Protein AF-A0AAT9RSD8-F1 (afdb_monomer)

Structure (mmCIF, N/CA/C/O backbone):
data_AF-A0AAT9RSD8-F1
#
_entry.id   AF-A0AAT9RSD8-F1
#
loop_
_atom_site.group_PDB
_atom_site.id
_atom_site.type_symbol
_atom_site.label_atom_id
_atom_site.label_alt_id
_atom_site.label_comp_id
_atom_site.label_asym_id
_atom_site.label_entity_id
_atom_site.label_seq_id
_atom_site.pdbx_PDB_ins_code
_atom_site.Cartn_x
_atom_site.Cartn_y
_atom_site.Cartn_z
_atom_site.occupancy
_atom_site.B_iso_or_equiv
_atom_site.auth_seq_id
_atom_site.auth_comp_id
_atom_site.auth_asym_id
_atom_site.auth_atom_id
_atom_site.pdbx_PDB_model_num
ATOM 1 N N . MET A 1 1 ? -14.143 -3.773 22.074 1.00 64.69 1 MET A N 1
ATOM 2 C CA . MET A 1 1 ? -13.505 -2.520 21.601 1.00 64.69 1 MET A CA 1
ATOM 3 C C . MET A 1 1 ? -12.164 -2.770 20.902 1.00 64.69 1 MET A C 1
ATOM 5 O O . MET A 1 1 ? -12.049 -2.360 19.757 1.00 64.69 1 MET A O 1
ATOM 9 N N . ILE A 1 2 ? -11.208 -3.502 21.495 1.00 84.38 2 ILE A N 1
ATOM 10 C CA . ILE A 1 2 ? -9.907 -3.825 20.857 1.00 84.38 2 ILE A CA 1
ATOM 11 C C . ILE A 1 2 ? -10.029 -4.531 19.495 1.00 84.38 2 ILE A C 1
ATOM 13 O O . ILE A 1 2 ? -9.330 -4.168 18.555 1.00 84.38 2 ILE A O 1
ATOM 17 N N . THR A 1 3 ? -10.947 -5.491 19.350 1.00 90.12 3 THR A N 1
ATOM 18 C CA . THR A 1 3 ? -11.070 -6.291 18.119 1.00 90.12 3 THR A CA 1
ATOM 19 C C . THR A 1 3 ? -11.391 -5.442 16.888 1.00 90.12 3 THR A C 1
ATOM 21 O O . THR A 1 3 ? -10.788 -5.629 15.839 1.00 90.12 3 THR A O 1
ATOM 24 N N . VAL A 1 4 ? -12.299 -4.468 17.015 1.00 89.94 4 VAL A N 1
ATOM 25 C CA . VAL A 1 4 ? -12.714 -3.603 15.896 1.00 89.94 4 VAL A CA 1
ATOM 26 C C . VAL A 1 4 ? -11.583 -2.666 15.478 1.00 89.94 4 VAL A C 1
ATOM 28 O O . VAL A 1 4 ? -11.354 -2.484 14.288 1.00 89.94 4 VAL A O 1
ATOM 31 N N . GLN A 1 5 ? -10.836 -2.116 16.440 1.00 88.00 5 GLN A N 1
ATOM 32 C CA . GLN A 1 5 ? -9.678 -1.270 16.144 1.00 88.00 5 GLN A CA 1
ATOM 33 C C . GLN A 1 5 ? -8.594 -2.052 15.405 1.00 88.00 5 GLN A C 1
ATOM 35 O O . GLN A 1 5 ? -8.034 -1.550 14.438 1.00 88.00 5 GLN A O 1
ATOM 40 N N . LEU A 1 6 ? -8.335 -3.290 15.828 1.00 92.56 6 LEU A N 1
ATOM 41 C CA . LEU A 1 6 ? -7.336 -4.155 15.209 1.00 92.56 6 LEU A CA 1
ATOM 42 C C . LEU A 1 6 ? -7.747 -4.538 13.779 1.00 92.56 6 LEU A C 1
ATOM 44 O O . LEU A 1 6 ? -6.941 -4.424 12.860 1.00 92.56 6 LEU A O 1
ATOM 48 N N . LEU A 1 7 ? -9.021 -4.889 13.567 1.00 93.94 7 LEU A N 1
ATOM 49 C CA . LEU A 1 7 ? -9.577 -5.139 12.232 1.00 93.94 7 LEU A CA 1
ATOM 50 C C . LEU A 1 7 ? -9.509 -3.896 11.333 1.00 93.94 7 LEU A C 1
ATOM 52 O O . LEU A 1 7 ? -9.149 -4.017 10.166 1.00 93.94 7 LEU A O 1
ATOM 56 N N . ALA A 1 8 ? -9.797 -2.706 11.864 1.00 91.31 8 ALA A N 1
ATOM 57 C CA . ALA A 1 8 ? -9.697 -1.456 11.111 1.00 91.31 8 ALA A CA 1
ATOM 58 C C . ALA A 1 8 ? -8.245 -1.126 10.727 1.00 91.31 8 ALA A C 1
ATOM 60 O O . ALA A 1 8 ? -7.991 -0.688 9.608 1.00 91.31 8 ALA A O 1
ATOM 61 N N . LEU A 1 9 ? -7.285 -1.383 11.620 1.00 92.62 9 LEU A N 1
ATOM 62 C CA . LEU A 1 9 ? -5.855 -1.190 11.359 1.00 92.62 9 LEU A CA 1
ATOM 63 C C . LEU A 1 9 ? -5.341 -2.161 10.289 1.00 92.62 9 LEU A C 1
ATOM 65 O O . LEU A 1 9 ? -4.616 -1.757 9.381 1.00 92.62 9 LEU A O 1
ATOM 69 N N . LEU A 1 10 ? -5.757 -3.428 10.363 1.00 94.56 10 LEU A N 1
ATOM 70 C CA . LEU A 1 10 ? -5.450 -4.434 9.345 1.00 94.56 10 LEU A CA 1
ATOM 71 C C . LEU A 1 10 ? -6.075 -4.077 7.994 1.00 94.56 10 LEU A C 1
ATOM 73 O O . LEU A 1 10 ? -5.420 -4.219 6.962 1.00 94.56 10 LEU A O 1
ATOM 77 N N . LEU A 1 11 ? -7.312 -3.576 7.999 1.00 92.69 11 LEU A N 1
ATOM 78 C CA 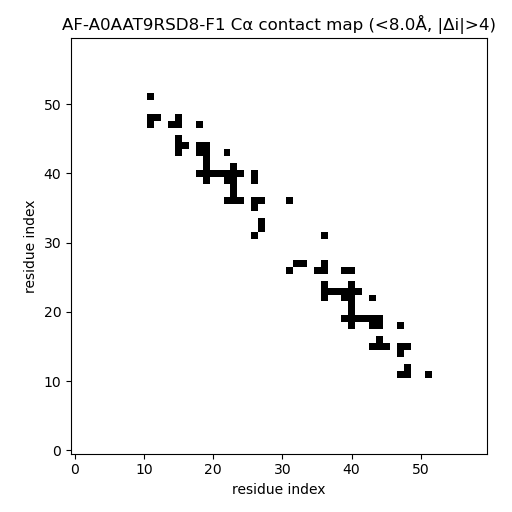. LEU A 1 11 ? -7.981 -3.100 6.794 1.00 92.69 11 LEU A CA 1
ATOM 79 C C . LEU A 1 11 ? -7.214 -1.927 6.175 1.00 92.69 11 LEU A C 1
ATOM 81 O O . LEU A 1 11 ? -6.909 -1.963 4.986 1.00 92.69 11 LEU A O 1
ATOM 85 N N . ALA A 1 12 ? -6.843 -0.928 6.977 1.00 93.50 12 ALA A N 1
ATOM 86 C CA . ALA A 1 12 ? -6.067 0.221 6.521 1.00 93.50 12 ALA A CA 1
ATOM 87 C C . ALA A 1 12 ? -4.719 -0.195 5.922 1.00 93.50 12 ALA A C 1
ATOM 89 O O . ALA A 1 12 ? -4.369 0.244 4.828 1.00 93.50 12 ALA A O 1
ATOM 90 N N . LEU A 1 13 ? -4.000 -1.099 6.594 1.00 93.25 13 LEU A N 1
ATOM 91 C CA . LEU A 1 13 ? -2.730 -1.630 6.106 1.00 93.25 13 LEU A CA 1
ATOM 92 C C . LEU A 1 13 ? -2.905 -2.388 4.782 1.00 93.25 13 LEU A C 1
ATOM 94 O O . LEU A 1 13 ? -2.118 -2.205 3.856 1.00 93.25 13 LEU A O 1
ATOM 98 N N . SER A 1 14 ? -3.949 -3.212 4.671 1.00 95.31 14 SER A N 1
ATOM 99 C CA . SER A 1 14 ? -4.259 -3.949 3.444 1.00 95.31 14 SER A CA 1
ATOM 100 C C . SER A 1 14 ? -4.559 -3.005 2.277 1.00 95.31 14 SER A C 1
ATOM 102 O O . SER A 1 14 ? -4.016 -3.181 1.184 1.00 95.31 14 SER A O 1
ATOM 104 N N . VAL A 1 15 ? -5.362 -1.962 2.508 1.00 94.88 15 VAL A N 1
ATOM 105 C CA . VAL A 1 15 ? -5.655 -0.933 1.499 1.00 94.88 15 VAL A CA 1
ATOM 106 C C . VAL A 1 15 ? -4.376 -0.210 1.091 1.00 94.88 15 VAL A C 1
ATOM 108 O O . VAL A 1 15 ? -4.106 -0.081 -0.101 1.00 94.88 15 VAL A O 1
ATOM 111 N N . ALA A 1 16 ? -3.556 0.201 2.058 1.00 94.94 16 ALA A N 1
ATOM 112 C CA . ALA A 1 16 ? -2.307 0.898 1.789 1.00 94.94 16 ALA A CA 1
ATOM 113 C C . ALA A 1 16 ? -1.365 0.048 0.920 1.00 94.94 16 ALA A C 1
ATOM 115 O O . ALA A 1 16 ? -0.844 0.549 -0.074 1.00 94.94 16 ALA A O 1
ATOM 116 N N . LEU A 1 17 ? -1.212 -1.249 1.219 1.00 94.75 17 LEU A N 1
ATOM 117 C CA . LEU A 1 17 ? -0.393 -2.176 0.425 1.00 94.75 17 LEU A CA 1
ATOM 118 C C . LEU A 1 17 ? -0.919 -2.348 -1.001 1.00 94.75 17 LEU A C 1
ATOM 120 O O . LEU A 1 17 ? -0.137 -2.264 -1.948 1.00 94.75 17 LEU A O 1
ATOM 124 N N . ASN A 1 18 ? -2.228 -2.539 -1.173 1.00 96.19 18 ASN A N 1
ATOM 125 C CA . ASN A 1 18 ? -2.827 -2.663 -2.504 1.00 96.19 18 ASN A CA 1
ATOM 126 C C . ASN A 1 18 ? -2.613 -1.392 -3.336 1.00 96.19 18 ASN A C 1
ATOM 128 O O . ASN A 1 18 ? -2.189 -1.474 -4.490 1.00 96.19 18 ASN A O 1
ATOM 132 N N . VAL A 1 19 ? -2.847 -0.219 -2.742 1.00 95.00 19 VAL A N 1
ATOM 133 C CA . VAL A 1 19 ? -2.654 1.073 -3.413 1.00 95.00 19 VAL A CA 1
ATOM 134 C C . VAL A 1 19 ? -1.179 1.306 -3.743 1.00 95.00 19 VAL A C 1
ATOM 136 O O . VAL A 1 19 ? -0.870 1.705 -4.863 1.00 95.00 19 VAL A O 1
ATOM 139 N N . GLY A 1 20 ? -0.259 1.018 -2.820 1.00 94.56 20 GLY A N 1
ATOM 140 C CA . GLY A 1 20 ? 1.176 1.187 -3.049 1.00 94.56 20 GLY A CA 1
ATOM 141 C C . GLY A 1 20 ? 1.726 0.269 -4.137 1.00 94.56 20 GLY A C 1
ATOM 142 O O . GLY A 1 20 ? 2.467 0.729 -5.006 1.00 94.56 20 GLY A O 1
ATOM 143 N N . VAL A 1 21 ? 1.332 -1.009 -4.148 1.00 94.94 21 VAL A N 1
ATOM 144 C CA . VAL A 1 21 ? 1.734 -1.951 -5.207 1.00 94.94 21 VAL A CA 1
ATOM 145 C C . VAL A 1 21 ? 1.138 -1.536 -6.550 1.00 94.94 21 VAL A C 1
ATOM 147 O O . VAL A 1 21 ? 1.865 -1.493 -7.543 1.00 94.94 21 VAL A O 1
ATOM 150 N N . ALA A 1 22 ? -0.146 -1.167 -6.594 1.00 96.19 22 ALA A N 1
ATOM 151 C CA . ALA A 1 22 ? -0.777 -0.676 -7.816 1.00 96.19 22 ALA A CA 1
ATOM 152 C C . ALA A 1 22 ? -0.076 0.586 -8.342 1.00 96.19 22 ALA A C 1
ATO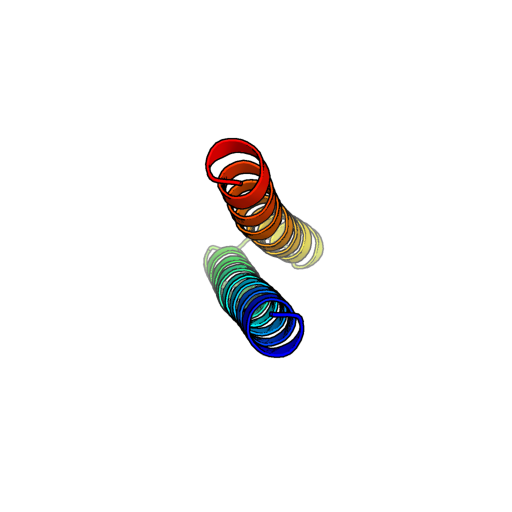M 154 O O . ALA A 1 22 ? 0.262 0.648 -9.523 1.00 96.19 22 ALA A O 1
ATOM 155 N N . ALA A 1 23 ? 0.220 1.554 -7.473 1.00 95.50 23 ALA A N 1
ATOM 156 C CA . ALA A 1 23 ? 0.935 2.776 -7.831 1.00 95.50 23 ALA A CA 1
ATOM 157 C C . ALA A 1 23 ? 2.359 2.489 -8.334 1.00 95.50 23 ALA A C 1
ATOM 159 O O . ALA A 1 23 ? 2.773 3.055 -9.344 1.00 95.50 23 ALA A O 1
ATOM 160 N N . CYS A 1 24 ? 3.085 1.569 -7.691 1.00 94.06 24 CYS A N 1
ATOM 161 C CA . CYS A 1 24 ? 4.412 1.143 -8.135 1.00 94.06 24 CYS A CA 1
ATOM 162 C C . CYS A 1 24 ? 4.362 0.500 -9.527 1.00 94.06 24 CYS A C 1
ATOM 164 O O . CYS A 1 24 ? 5.161 0.838 -10.401 1.00 94.06 24 CYS A O 1
ATOM 166 N N . LEU A 1 25 ? 3.416 -0.416 -9.754 1.00 95.00 25 LEU A N 1
ATOM 167 C CA . LEU A 1 25 ? 3.247 -1.075 -11.048 1.00 95.00 25 LEU A CA 1
ATOM 168 C C . LEU A 1 25 ? 2.849 -0.076 -12.133 1.00 95.00 25 LEU A C 1
ATOM 170 O O . LEU A 1 25 ? 3.393 -0.131 -13.232 1.00 95.00 25 LEU A O 1
ATOM 174 N N . LEU A 1 26 ? 1.942 0.855 -11.836 1.00 95.88 26 LEU A N 1
ATOM 175 C CA . LEU A 1 26 ? 1.548 1.910 -12.768 1.00 95.88 26 LEU A CA 1
ATOM 176 C C . LEU A 1 26 ? 2.729 2.821 -13.112 1.00 95.88 26 LEU A C 1
ATOM 178 O O . LEU A 1 26 ? 2.958 3.084 -14.289 1.00 95.88 26 LEU A O 1
ATOM 182 N N . ALA A 1 27 ? 3.518 3.239 -12.119 1.00 94.25 27 ALA A N 1
ATOM 183 C CA . ALA A 1 27 ? 4.709 4.055 -12.337 1.00 94.25 27 ALA A CA 1
ATOM 184 C C . ALA A 1 27 ? 5.746 3.321 -13.198 1.00 94.25 27 A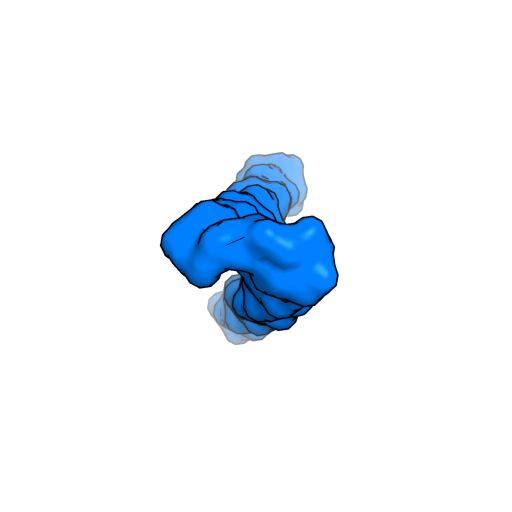LA A C 1
ATOM 186 O O . ALA A 1 27 ? 6.295 3.900 -14.140 1.00 94.25 27 ALA A O 1
ATOM 187 N N . TYR A 1 28 ? 5.989 2.039 -12.925 1.00 94.50 28 TYR A N 1
ATOM 188 C CA . TYR A 1 28 ? 6.898 1.226 -13.729 1.00 94.50 28 TYR A CA 1
ATOM 189 C C . TYR A 1 28 ? 6.389 1.069 -15.169 1.00 94.50 28 TYR A C 1
ATOM 191 O O . TYR A 1 28 ? 7.137 1.272 -16.124 1.00 94.50 2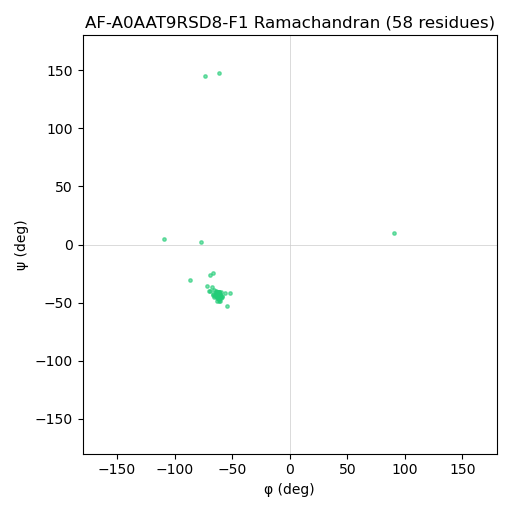8 TYR A O 1
ATOM 199 N N . ARG A 1 29 ? 5.089 0.797 -15.349 1.00 94.62 29 ARG A N 1
ATOM 200 C CA . ARG A 1 29 ? 4.460 0.697 -16.678 1.00 94.62 29 ARG A CA 1
ATOM 201 C C . ARG A 1 29 ? 4.419 2.027 -17.430 1.00 94.62 29 ARG A C 1
ATOM 203 O O . ARG A 1 29 ? 4.390 2.010 -18.654 1.00 94.62 29 ARG A O 1
ATOM 210 N N . ALA A 1 30 ? 4.454 3.153 -16.723 1.00 94.31 30 ALA A N 1
ATOM 211 C CA . ALA A 1 30 ? 4.589 4.486 -17.305 1.00 94.31 30 ALA A CA 1
ATOM 212 C C . ALA A 1 30 ? 6.032 4.816 -17.744 1.00 94.31 30 ALA A C 1
ATOM 214 O O . ALA A 1 30 ? 6.287 5.921 -18.214 1.00 94.31 30 ALA A O 1
ATOM 215 N N . GLY A 1 31 ? 6.976 3.877 -17.602 1.00 92.44 31 GLY A N 1
ATOM 216 C CA . GLY A 1 31 ? 8.360 4.027 -18.056 1.00 92.44 31 GLY A CA 1
ATOM 217 C C . GLY A 1 31 ? 9.314 4.606 -17.012 1.00 92.44 31 GLY A C 1
ATOM 218 O O . GLY A 1 31 ? 10.450 4.935 -17.348 1.00 92.44 31 GLY A O 1
ATOM 219 N N . THR A 1 32 ? 8.894 4.735 -15.748 1.00 94.19 32 THR A N 1
ATOM 220 C CA . THR A 1 32 ? 9.810 5.165 -14.681 1.00 94.19 32 THR A CA 1
ATOM 221 C C . THR A 1 32 ? 10.784 4.049 -14.300 1.00 94.19 32 THR A C 1
ATOM 223 O O . THR A 1 32 ? 10.444 2.863 -14.302 1.00 94.19 32 THR A O 1
ATOM 226 N N . ALA A 1 33 ? 12.016 4.430 -13.949 1.00 93.19 33 ALA A N 1
ATOM 227 C CA . ALA A 1 33 ? 13.010 3.490 -13.450 1.00 93.19 33 ALA A CA 1
ATOM 228 C C . ALA A 1 33 ? 12.529 2.830 -12.148 1.00 93.19 33 ALA A C 1
ATOM 230 O O . ALA A 1 33 ? 11.863 3.455 -11.323 1.00 93.19 33 ALA A O 1
ATOM 231 N N . LEU A 1 34 ? 12.918 1.572 -11.943 1.00 91.44 34 LEU A N 1
ATOM 232 C CA . LEU A 1 34 ? 12.476 0.740 -10.819 1.00 91.44 34 LEU A CA 1
ATOM 233 C C . LEU A 1 34 ? 12.658 1.407 -9.432 1.00 91.44 34 LEU A C 1
ATOM 235 O O . LEU A 1 34 ? 11.716 1.365 -8.642 1.00 91.44 34 LEU A O 1
ATOM 239 N N . PRO A 1 35 ? 13.780 2.103 -9.135 1.00 95.25 35 PRO A N 1
ATOM 240 C CA . PRO A 1 35 ? 13.932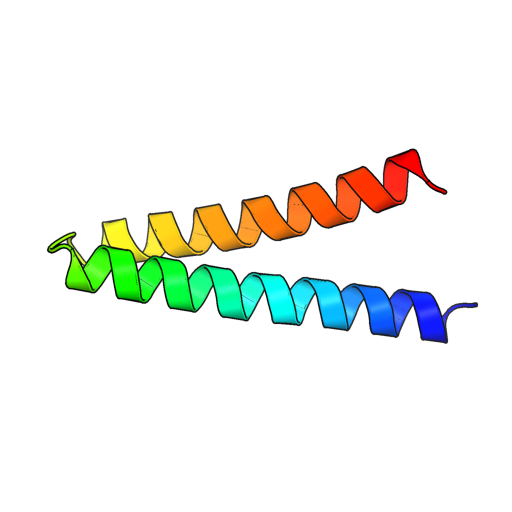 2.836 -7.874 1.00 95.25 35 PRO A CA 1
ATOM 241 C C . PRO A 1 35 ? 12.895 3.955 -7.697 1.00 95.25 35 PRO A C 1
ATOM 243 O O . PRO A 1 35 ? 12.342 4.131 -6.614 1.00 95.25 35 PRO A O 1
ATOM 246 N N . SER A 1 36 ? 12.596 4.695 -8.766 1.00 93.56 36 SER A N 1
ATOM 247 C CA . SER A 1 36 ? 11.604 5.774 -8.756 1.00 93.56 36 SER A CA 1
ATOM 248 C C . SER A 1 36 ? 10.183 5.229 -8.623 1.00 93.56 36 SER A C 1
ATOM 250 O O . SER A 1 36 ? 9.390 5.777 -7.862 1.00 93.56 36 SER A O 1
ATOM 252 N N . ALA A 1 37 ? 9.872 4.120 -9.295 1.00 93.44 37 ALA A N 1
ATOM 253 C CA . ALA A 1 37 ? 8.585 3.443 -9.166 1.00 93.44 37 ALA A CA 1
ATOM 254 C C . ALA A 1 37 ? 8.335 2.961 -7.724 1.00 93.44 37 ALA A C 1
ATOM 256 O O . ALA A 1 37 ? 7.236 3.141 -7.195 1.00 93.44 37 ALA A O 1
ATOM 257 N N . LEU A 1 38 ? 9.368 2.425 -7.061 1.00 94.81 38 LEU A N 1
ATOM 258 C CA . LEU A 1 38 ? 9.303 2.034 -5.650 1.00 94.81 38 LEU A CA 1
ATOM 259 C C . LEU A 1 38 ? 9.066 3.233 -4.727 1.00 94.81 38 LEU A C 1
ATOM 261 O O . LEU A 1 38 ? 8.271 3.126 -3.796 1.00 94.81 38 LEU A O 1
ATOM 265 N N . LEU A 1 39 ? 9.697 4.380 -4.995 1.00 96.25 39 LEU A N 1
ATOM 266 C CA . LEU A 1 39 ? 9.444 5.612 -4.239 1.00 96.25 39 LEU A CA 1
ATOM 267 C C . LEU A 1 39 ? 7.999 6.099 -4.405 1.00 96.25 39 LEU A C 1
ATOM 269 O O . LEU A 1 39 ? 7.380 6.496 -3.420 1.00 96.25 39 LEU A O 1
ATOM 273 N N . VAL A 1 40 ? 7.437 6.020 -5.615 1.00 95.94 40 VAL A N 1
ATOM 274 C CA . VAL A 1 40 ? 6.026 6.362 -5.870 1.00 95.94 40 VAL A CA 1
ATOM 275 C C . VAL A 1 40 ? 5.093 5.424 -5.103 1.00 95.94 40 VAL A C 1
ATOM 277 O O . VAL A 1 40 ? 4.192 5.888 -4.403 1.00 95.94 40 VAL A O 1
ATOM 280 N N . GLY A 1 41 ? 5.329 4.112 -5.182 1.00 92.94 41 GLY A N 1
ATOM 281 C CA . GLY A 1 41 ? 4.550 3.121 -4.440 1.00 92.94 41 GLY A CA 1
ATOM 282 C C . GLY A 1 41 ? 4.643 3.304 -2.926 1.00 92.94 41 GLY A C 1
ATOM 283 O O . GLY A 1 41 ? 3.622 3.284 -2.239 1.00 9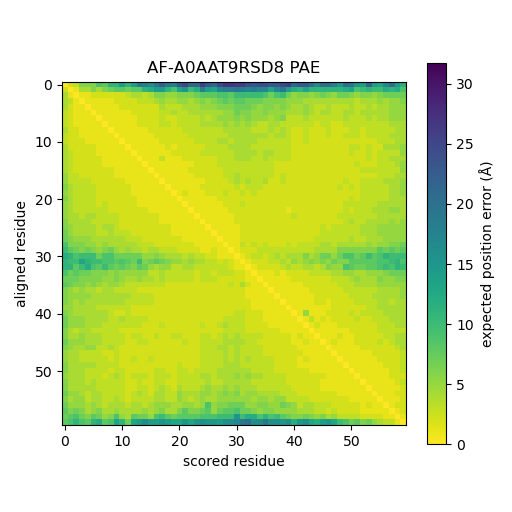2.94 41 GLY A O 1
ATOM 284 N N . GLY A 1 42 ? 5.849 3.547 -2.409 1.00 92.94 42 GLY A N 1
ATOM 285 C CA . GLY A 1 42 ? 6.097 3.828 -0.995 1.00 92.94 42 GLY A CA 1
ATOM 286 C C . GLY A 1 42 ? 5.426 5.119 -0.519 1.00 92.94 42 GLY A C 1
ATOM 287 O O . GLY A 1 42 ? 4.819 5.136 0.551 1.00 92.94 42 GLY A O 1
ATOM 288 N N . GLY A 1 43 ? 5.461 6.176 -1.334 1.00 93.69 43 GLY A N 1
ATOM 289 C CA . GLY A 1 43 ? 4.763 7.433 -1.060 1.00 93.69 43 GLY A CA 1
ATOM 290 C C . GLY A 1 43 ? 3.244 7.259 -1.013 1.00 93.69 43 GLY A C 1
ATOM 291 O O . GLY A 1 43 ? 2.599 7.755 -0.091 1.00 93.69 43 GLY A O 1
ATOM 292 N N . ALA A 1 44 ? 2.674 6.494 -1.946 1.00 94.50 44 ALA A N 1
ATOM 293 C CA . ALA A 1 44 ? 1.248 6.174 -1.950 1.00 94.50 44 ALA A CA 1
ATOM 294 C C . ALA A 1 44 ? 0.838 5.355 -0.709 1.00 94.50 44 ALA A C 1
ATOM 296 O O . ALA A 1 44 ? -0.153 5.680 -0.055 1.00 94.50 44 ALA A O 1
ATOM 297 N N . LEU A 1 45 ? 1.641 4.353 -0.338 1.00 94.38 45 LEU A N 1
ATOM 298 C CA . LEU A 1 45 ? 1.497 3.567 0.895 1.00 94.38 45 LEU A CA 1
ATOM 299 C C . LEU A 1 45 ? 1.455 4.459 2.1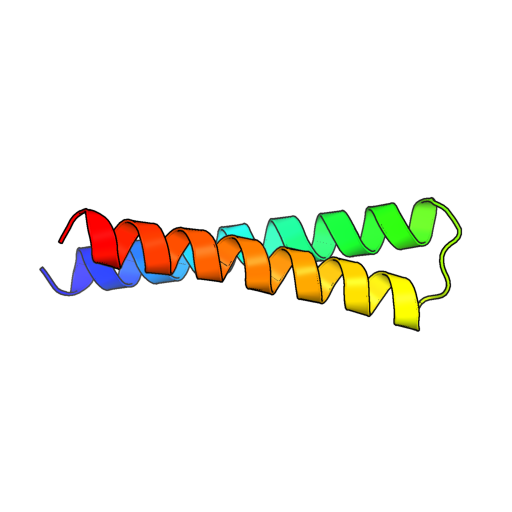43 1.00 94.38 45 LEU A C 1
ATOM 301 O O . LEU A 1 45 ? 0.520 4.382 2.943 1.00 94.38 45 LEU A O 1
ATOM 305 N N . GLY A 1 46 ? 2.461 5.327 2.289 1.00 92.88 46 GLY A N 1
ATOM 306 C CA . GLY A 1 46 ? 2.561 6.259 3.409 1.00 92.88 46 GLY A CA 1
ATOM 307 C C . GLY A 1 46 ? 1.401 7.254 3.448 1.00 92.88 46 GLY A C 1
ATOM 308 O O . GLY A 1 46 ? 0.839 7.493 4.515 1.00 92.88 46 GLY A O 1
ATOM 309 N N . GLY A 1 47 ? 0.989 7.777 2.290 1.00 95.44 47 GLY A N 1
ATOM 310 C CA . GLY A 1 47 ? -0.134 8.707 2.168 1.00 95.44 47 GLY A CA 1
ATOM 311 C C . GLY A 1 47 ? -1.462 8.101 2.622 1.00 95.44 47 GLY A C 1
ATOM 312 O O . GLY A 1 47 ? -2.171 8.713 3.420 1.00 95.44 47 GLY A O 1
ATOM 313 N N . VAL A 1 48 ? -1.776 6.875 2.193 1.00 95.12 48 VAL A N 1
ATOM 314 C CA . VAL A 1 48 ? -2.994 6.169 2.633 1.00 95.12 48 VAL A CA 1
ATOM 315 C C . VAL A 1 48 ? -2.995 5.969 4.150 1.00 95.12 48 VAL A C 1
ATOM 317 O O . VAL A 1 48 ? -4.010 6.208 4.806 1.00 95.12 48 VAL A O 1
ATOM 320 N N . MET A 1 49 ? -1.856 5.580 4.728 1.00 94.00 49 MET A N 1
ATOM 321 C CA . MET A 1 49 ? -1.774 5.333 6.167 1.00 94.00 49 MET A CA 1
ATOM 322 C C . MET A 1 49 ? -1.834 6.624 6.993 1.00 94.00 49 MET A C 1
ATOM 324 O O . MET A 1 49 ? -2.467 6.651 8.050 1.00 94.00 49 MET A O 1
ATOM 328 N N . ALA A 1 50 ? -1.248 7.712 6.487 1.00 94.69 50 ALA A N 1
ATOM 329 C CA . ALA A 1 50 ? -1.360 9.038 7.085 1.00 94.69 50 ALA A CA 1
ATOM 330 C C . ALA A 1 50 ? -2.813 9.537 7.090 1.00 94.69 50 ALA A C 1
ATOM 332 O O . ALA A 1 50 ? -3.278 10.041 8.111 1.00 94.6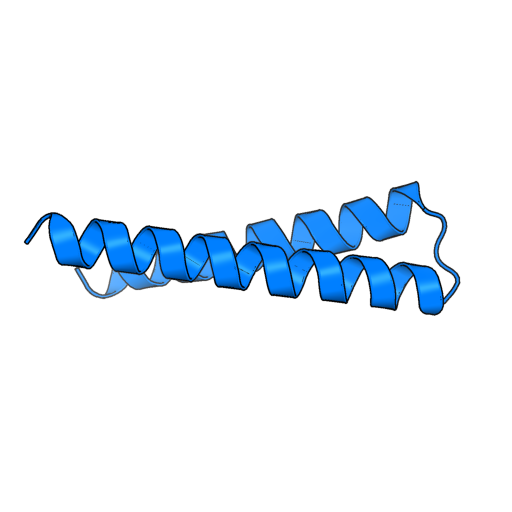9 50 ALA A O 1
ATOM 333 N N . LEU A 1 51 ? -3.552 9.340 5.991 1.00 93.56 51 LEU A N 1
ATOM 334 C CA . LEU A 1 51 ? -4.978 9.674 5.921 1.00 93.56 51 LEU A CA 1
ATOM 335 C C . LEU A 1 51 ? -5.798 8.871 6.932 1.00 93.56 51 LEU A C 1
ATOM 337 O O . LEU A 1 51 ? -6.629 9.445 7.634 1.00 93.56 51 LEU A O 1
ATOM 341 N N . PHE A 1 52 ? -5.542 7.566 7.049 1.00 92.62 52 PHE A N 1
ATOM 342 C CA . PHE A 1 52 ? -6.232 6.728 8.026 1.00 92.62 52 PHE A CA 1
ATOM 343 C C . PHE A 1 52 ? -5.976 7.204 9.460 1.00 92.62 52 PHE A C 1
ATOM 345 O O . PHE A 1 52 ? -6.917 7.386 10.230 1.00 92.62 52 PHE A O 1
ATOM 352 N N . LEU A 1 53 ? -4.715 7.455 9.818 1.00 91.38 53 LEU A N 1
ATOM 353 C CA . LEU A 1 53 ? -4.368 7.896 11.167 1.00 91.38 53 LEU A CA 1
ATOM 354 C C . LEU A 1 53 ? -4.905 9.302 11.471 1.00 91.38 53 LEU A C 1
ATOM 356 O O . LEU A 1 53 ? -5.377 9.549 12.580 1.00 91.38 53 LEU A O 1
ATOM 360 N N . SER A 1 54 ? -4.898 10.196 10.480 1.00 93.88 54 SER A N 1
ATOM 361 C CA . SER A 1 54 ? -5.509 11.522 10.585 1.00 93.88 54 SER A CA 1
ATOM 362 C C . SER A 1 54 ? -7.018 11.424 10.820 1.00 93.88 54 SER A C 1
ATOM 364 O O . SER A 1 54 ? -7.527 12.051 11.749 1.00 93.88 54 SER A O 1
ATOM 366 N N . ALA A 1 55 ? -7.725 10.569 10.074 1.00 89.56 55 ALA A N 1
ATOM 367 C CA . ALA A 1 55 ? -9.148 10.325 10.291 1.00 89.56 55 ALA A CA 1
ATOM 368 C C . ALA A 1 55 ? -9.416 9.774 11.700 1.00 89.56 55 ALA A C 1
ATOM 370 O O . ALA A 1 55 ? -10.291 10.274 12.403 1.00 89.56 55 ALA A O 1
ATOM 371 N N . VAL A 1 56 ? -8.622 8.803 12.161 1.00 89.25 56 VAL A N 1
ATOM 372 C CA . VAL A 1 56 ? -8.743 8.284 13.531 1.00 89.25 56 VAL A CA 1
ATOM 373 C C . VAL A 1 56 ? -8.526 9.390 14.563 1.00 89.25 56 VAL A C 1
ATOM 375 O O . VAL A 1 56 ? -9.266 9.435 15.535 1.00 89.25 56 VAL A O 1
ATOM 378 N N . SER A 1 57 ? -7.564 10.293 14.358 1.00 89.12 57 SER A N 1
ATOM 379 C CA . SER A 1 57 ? -7.324 11.413 15.280 1.00 89.12 57 SER A CA 1
ATOM 380 C C . SER A 1 57 ? -8.431 12.473 15.286 1.00 89.12 57 SER A C 1
ATOM 382 O O . SER A 1 57 ? -8.599 13.154 16.289 1.00 89.12 57 SER A O 1
ATOM 384 N N . ALA A 1 58 ? -9.173 12.623 14.184 1.00 93.25 58 ALA A N 1
ATOM 385 C CA . ALA A 1 58 ? -10.235 13.618 14.053 1.00 93.25 58 ALA A CA 1
ATOM 386 C C . ALA A 1 58 ? -11.594 13.131 14.583 1.00 93.25 58 ALA A C 1
ATOM 388 O O . ALA A 1 58 ? -12.401 13.942 15.031 1.00 93.25 58 ALA A O 1
ATOM 389 N N . TYR A 1 59 ? -11.865 11.823 14.503 1.00 83.81 59 TYR A N 1
ATOM 390 C CA . TYR A 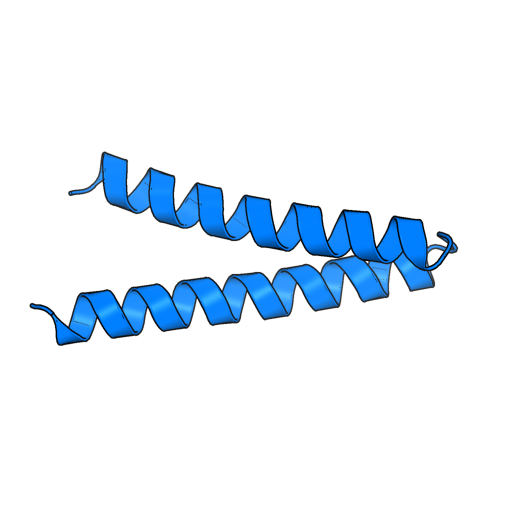1 59 ? -13.177 11.231 14.811 1.00 83.81 59 TYR A CA 1
ATOM 391 C C . TYR A 1 59 ? -13.212 10.398 16.100 1.00 83.81 59 TYR A C 1
ATOM 393 O O . TYR A 1 59 ? -14.231 9.769 16.394 1.00 83.81 59 TYR A O 1
ATOM 401 N N . ARG A 1 60 ? -12.112 10.364 16.853 1.00 67.94 60 ARG A N 1
ATOM 402 C CA . ARG A 1 60 ? -12.008 9.723 18.167 1.00 67.94 60 ARG A CA 1
ATOM 403 C C . ARG A 1 60 ? -11.776 10.776 19.236 1.00 67.94 60 ARG A C 1
ATOM 405 O O . ARG A 1 60 ? -12.357 10.590 20.326 1.00 67.94 60 ARG A O 1
#

pLDDT: mean 92.37, std 5.45, range [64.69, 96.25]

Foldseek 3Di:
DVVVVVVLLVVLQVVLQVQLVVQLVVCVVVVDDNVVSNVRSVVSSVVSVVVSVVVVVVPD

Sequence (60 aa):
MITVQLLALLLALSVALNVGVAACLLAYRAGTALPSALLVGGGALGGVMALFLSAVSAYR

Nearest PDB structures (foldseek):
  5mm1-assembly1_A  TM=9.532E-01  e=6.814E+00  Pyrococcus furiosus DSM 3638

Secondary structure (DSSP, 8-state):
-HHHHHHHHHHHHHHHHHHHHHHHHHHHHTT--HHHHHHHHHHHHHHHHHHHHHHHHHH-

Mean predicted aligned error: 3.55 Å

Radius of gyration: 13.77 Å; Cα contacts (8 Å, |Δi|>4): 44; chains: 1; bounding box: 27×20×40 Å

Solvent-accessible surface area (backbone atoms only — not comparable to full-atom values): 3121 Å² total; per-residue (Å²): 115,70,67,60,54,52,52,51,51,53,50,48,52,52,51,16,51,54,50,9,52,51,43,18,52,51,35,37,75,71,70,42,55,68,72,58,9,48,50,49,8,51,49,44,23,50,50,46,48,51,52,52,53,50,50,51,68,72,78,109